Protein AF-A0A7T7L2H2-F1 (afdb_monomer)

Sequence (60 aa):
MTVYITKRGDRFHSRPDCGSIVGPQRTAVTRGYQVYPVEEVSRAEAESRGKGTPCPQCGR

Foldseek 3Di:
DKWKDFPDDQATAPDQPPCVQVVVQVVCVVVVHDGDGIDIDDQVVCVVVNHNHYDPVRVD

Structure (mmCIF, N/CA/C/O backbone):
data_AF-A0A7T7L2H2-F1
#
_entry.id   AF-A0A7T7L2H2-F1
#
loop_
_atom_site.group_PDB
_atom_site.id
_atom_site.type_symbol
_atom_site.label_atom_id
_atom_site.label_alt_id
_atom_site.label_comp_id
_atom_site.label_asym_id
_atom_site.label_entity_id
_atom_site.label_seq_id
_ato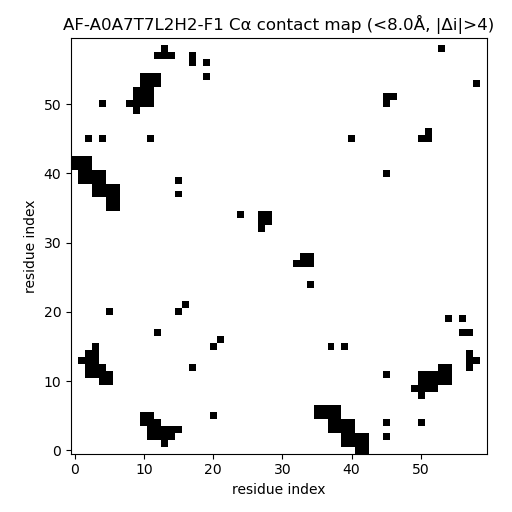m_site.pdbx_PDB_ins_code
_atom_site.Cartn_x
_atom_site.Cartn_y
_atom_site.Cartn_z
_atom_site.occupancy
_atom_site.B_iso_or_equiv
_atom_site.auth_seq_id
_atom_site.auth_comp_id
_atom_site.auth_asym_id
_atom_site.auth_atom_id
_atom_site.pdbx_PDB_model_num
ATOM 1 N N . MET A 1 1 ? -16.040 2.378 7.276 1.00 80.06 1 MET A N 1
ATOM 2 C CA . MET A 1 1 ? -15.458 2.804 5.986 1.00 80.06 1 MET A CA 1
ATOM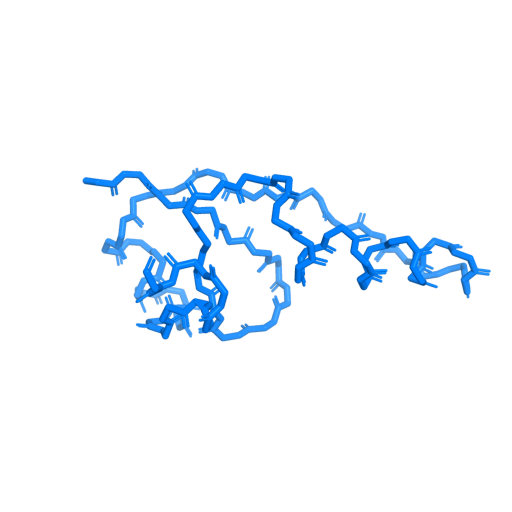 3 C C . MET A 1 1 ? -14.320 1.863 5.653 1.00 80.06 1 MET A C 1
ATOM 5 O O . MET A 1 1 ? -13.431 1.696 6.486 1.00 80.06 1 MET A O 1
ATOM 9 N N . THR A 1 2 ? -14.401 1.228 4.490 1.00 93.75 2 THR A N 1
ATOM 10 C CA . THR A 1 2 ? -13.364 0.336 3.967 1.00 93.75 2 THR A CA 1
ATOM 11 C C . THR A 1 2 ? -12.275 1.158 3.287 1.00 93.75 2 THR A C 1
ATOM 13 O O . THR A 1 2 ? -12.579 2.138 2.606 1.00 93.75 2 THR A O 1
ATOM 16 N N 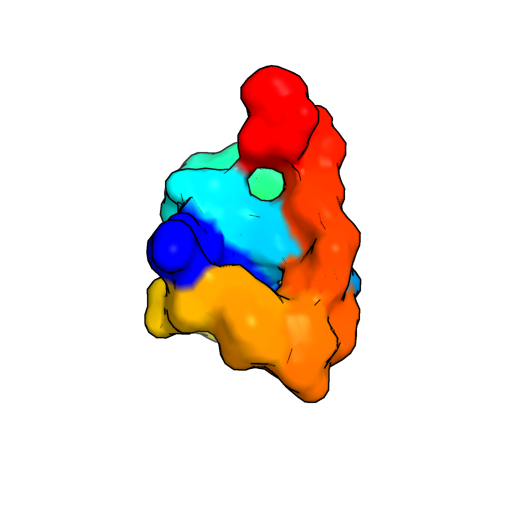. VAL A 1 3 ? -11.018 0.783 3.502 1.00 96.00 3 VAL A N 1
ATOM 17 C CA . VAL A 1 3 ? -9.841 1.393 2.880 1.00 96.00 3 VAL A CA 1
ATOM 18 C C . VAL A 1 3 ? -8.887 0.305 2.406 1.00 96.00 3 VAL A C 1
ATOM 20 O O . VAL A 1 3 ? -8.964 -0.848 2.824 1.00 96.00 3 VAL A O 1
ATOM 23 N N . TYR A 1 4 ? -7.965 0.693 1.540 1.00 96.19 4 TYR A N 1
ATOM 24 C CA . TYR A 1 4 ? -7.004 -0.209 0.930 1.00 96.19 4 TYR A CA 1
ATOM 25 C C . TYR A 1 4 ? -5.601 0.132 1.413 1.00 96.19 4 TYR A C 1
ATOM 27 O O . TYR A 1 4 ? -5.197 1.297 1.370 1.00 96.19 4 TYR A O 1
ATOM 35 N N . ILE A 1 5 ? -4.846 -0.864 1.868 1.00 95.88 5 ILE A N 1
ATOM 36 C CA . ILE A 1 5 ? -3.468 -0.678 2.331 1.00 95.88 5 ILE A CA 1
ATOM 37 C C . ILE A 1 5 ? -2.515 -1.577 1.551 1.00 95.88 5 ILE A C 1
ATOM 39 O O . ILE A 1 5 ? -2.853 -2.680 1.129 1.00 95.88 5 ILE A O 1
ATOM 43 N N . THR A 1 6 ? -1.287 -1.108 1.366 1.00 93.81 6 THR A N 1
ATOM 44 C CA . THR A 1 6 ? -0.186 -1.930 0.862 1.00 93.81 6 THR A CA 1
ATOM 45 C C . THR A 1 6 ? 0.647 -2.454 2.024 1.00 93.81 6 THR A C 1
ATOM 47 O O . THR A 1 6 ? 0.806 -1.769 3.040 1.00 93.81 6 THR A O 1
ATOM 50 N N . LYS A 1 7 ? 1.276 -3.626 1.853 1.00 88.62 7 LYS A N 1
ATOM 51 C CA . LYS A 1 7 ? 2.176 -4.207 2.869 1.00 88.62 7 LYS A CA 1
ATOM 52 C C . LYS A 1 7 ? 3.251 -3.213 3.334 1.00 88.62 7 LYS A C 1
ATOM 54 O O . LYS A 1 7 ? 3.544 -3.106 4.520 1.00 88.62 7 LYS A O 1
ATOM 59 N N . ARG A 1 8 ? 3.802 -2.419 2.408 1.00 81.50 8 ARG A N 1
ATOM 60 C CA . ARG A 1 8 ? 4.773 -1.338 2.683 1.00 81.50 8 ARG A CA 1
ATOM 61 C C . ARG A 1 8 ? 4.108 0.046 2.668 1.00 81.50 8 ARG A C 1
ATOM 63 O O . ARG A 1 8 ? 3.039 0.185 2.090 1.00 81.50 8 ARG A O 1
ATOM 70 N N . GLY A 1 9 ? 4.724 1.045 3.305 1.00 84.12 9 GLY A N 1
ATOM 71 C CA . GLY A 1 9 ? 4.235 2.437 3.378 1.00 84.12 9 GLY A CA 1
ATOM 72 C C . GLY A 1 9 ? 3.492 2.777 4.675 1.00 84.12 9 GLY A C 1
ATOM 73 O O . GLY A 1 9 ? 3.321 1.917 5.528 1.00 84.12 9 GLY A O 1
ATOM 74 N N . ASP A 1 10 ? 3.043 4.015 4.815 1.00 87.75 10 ASP A N 1
ATOM 75 C CA . ASP A 1 10 ? 2.326 4.575 5.976 1.00 87.75 10 ASP A CA 1
ATOM 76 C C . ASP A 1 10 ? 0.906 5.048 5.613 1.00 87.75 10 ASP A C 1
ATOM 78 O O . ASP A 1 10 ? 0.205 5.662 6.419 1.00 87.75 10 ASP A O 1
ATOM 82 N N . ARG A 1 11 ? 0.482 4.784 4.372 1.00 93.06 11 ARG A N 1
ATOM 83 C CA . ARG A 1 11 ? -0.730 5.360 3.792 1.00 93.06 11 ARG A CA 1
ATOM 84 C C . ARG A 1 11 ? -1.846 4.347 3.593 1.00 93.06 11 ARG A C 1
ATOM 86 O O . ARG A 1 11 ? -1.587 3.187 3.271 1.00 93.06 11 ARG A O 1
ATOM 93 N N . PHE A 1 12 ? -3.080 4.830 3.709 1.00 95.19 12 PHE A N 1
ATOM 94 C CA . PHE A 1 12 ? -4.279 4.146 3.233 1.00 95.19 12 PHE A CA 1
ATOM 95 C C . PHE A 1 12 ? -4.831 4.807 1.962 1.00 95.19 12 PHE A C 1
ATOM 97 O O . PHE A 1 12 ? -4.607 5.990 1.692 1.00 95.19 12 PHE A O 1
ATOM 104 N N . HIS A 1 13 ? -5.567 4.036 1.170 1.00 95.38 13 HIS A N 1
ATOM 105 C CA . HIS A 1 13 ? -6.088 4.424 -0.137 1.00 95.38 13 HIS A CA 1
ATOM 106 C C . HIS A 1 13 ? -7.605 4.224 -0.202 1.00 95.38 13 HIS A C 1
ATOM 108 O O . HIS A 1 13 ? -8.158 3.348 0.459 1.00 95.38 13 HIS A O 1
ATOM 114 N N . SER A 1 14 ? -8.283 5.029 -1.022 1.00 94.50 14 SER A N 1
ATOM 115 C CA . SER A 1 14 ? -9.737 4.936 -1.238 1.00 94.50 14 SER A CA 1
ATOM 116 C C . SER A 1 14 ? -10.141 3.881 -2.272 1.00 94.50 14 SER A C 1
ATOM 118 O O . SER A 1 14 ? -11.308 3.515 -2.344 1.00 94.50 14 SER A O 1
ATOM 120 N N . ARG A 1 15 ? -9.183 3.395 -3.068 1.00 93.38 15 ARG A N 1
ATOM 121 C CA . ARG A 1 15 ? -9.376 2.400 -4.130 1.00 93.38 15 ARG A CA 1
ATOM 122 C C . ARG A 1 15 ? -8.116 1.542 -4.313 1.00 93.38 15 ARG A C 1
ATOM 124 O O . ARG A 1 15 ? -7.016 2.069 -4.100 1.00 93.38 15 ARG A O 1
ATOM 131 N N . PRO A 1 16 ? -8.241 0.268 -4.722 1.00 92.69 16 PRO A N 1
ATOM 132 C CA . PRO A 1 16 ? -7.104 -0.645 -4.849 1.00 92.69 16 PRO A CA 1
ATOM 133 C C . PRO A 1 16 ? -6.236 -0.358 -6.084 1.00 92.69 16 PRO A C 1
ATOM 135 O O . PRO A 1 16 ? -5.052 -0.679 -6.101 1.00 92.69 16 PRO A O 1
ATOM 138 N N . ASP A 1 17 ? -6.797 0.295 -7.100 1.00 92.19 17 ASP A N 1
ATOM 139 C CA . ASP A 1 17 ? -6.157 0.661 -8.368 1.00 92.19 17 ASP A CA 1
ATOM 140 C C . ASP A 1 17 ? -5.558 2.082 -8.356 1.00 92.19 17 ASP A C 1
ATOM 142 O O . ASP A 1 17 ?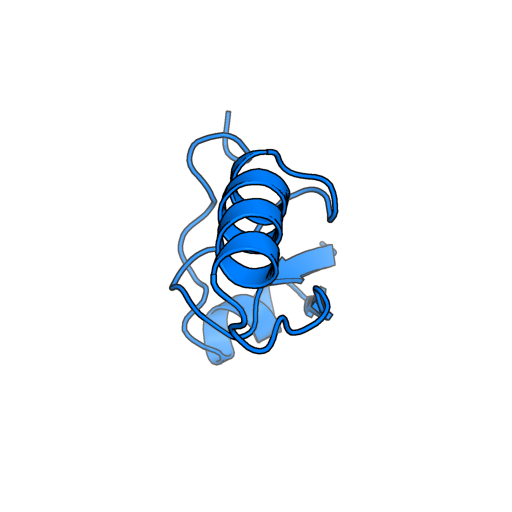 -5.221 2.641 -9.401 1.00 92.19 17 ASP A O 1
ATOM 146 N N . CYS A 1 18 ? -5.407 2.687 -7.172 1.00 92.88 18 CYS A N 1
ATOM 147 C CA . CYS A 1 18 ? -4.805 4.008 -7.015 1.00 92.88 18 CYS A CA 1
ATOM 148 C C . CYS A 1 18 ? -3.449 4.081 -7.742 1.00 92.88 18 CYS A C 1
ATOM 150 O O . CYS A 1 18 ? -2.594 3.214 -7.569 1.00 92.88 18 CYS A O 1
ATOM 152 N N . GLY A 1 19 ? -3.199 5.153 -8.502 1.00 91.69 19 GLY A N 1
ATOM 153 C CA . GLY A 1 19 ? -1.927 5.336 -9.216 1.00 91.69 19 GLY A CA 1
ATOM 154 C C . GLY A 1 19 ? -0.697 5.300 -8.297 1.00 91.69 19 GLY A C 1
ATOM 155 O O . GLY A 1 19 ? 0.344 4.768 -8.682 1.00 91.69 19 GLY A O 1
ATOM 156 N N . SER A 1 20 ? -0.841 5.771 -7.051 1.00 91.50 20 SER A N 1
ATOM 157 C CA . SER A 1 20 ? 0.190 5.670 -6.004 1.00 91.50 20 SER A CA 1
ATOM 158 C C . SER A 1 20 ? 0.451 4.238 -5.508 1.00 91.50 20 SER A C 1
ATOM 160 O O . SER A 1 20 ? 1.458 4.015 -4.845 1.00 91.50 20 SER A O 1
ATOM 162 N N . ILE A 1 21 ? -0.423 3.275 -5.815 1.00 93.06 21 ILE A N 1
ATOM 163 C CA . ILE A 1 21 ? -0.208 1.835 -5.604 1.00 93.06 21 ILE A CA 1
ATOM 164 C C . ILE A 1 21 ? 0.370 1.219 -6.881 1.00 93.06 21 ILE A C 1
ATOM 166 O O . ILE A 1 21 ? 1.459 0.643 -6.873 1.00 93.06 21 ILE A O 1
ATOM 170 N N . VAL A 1 22 ? -0.356 1.365 -7.994 1.00 92.56 22 VAL A N 1
ATOM 171 C CA . VAL A 1 22 ? -0.089 0.640 -9.243 1.00 92.56 22 VAL A CA 1
ATOM 172 C C . VAL A 1 22 ? 1.257 1.039 -9.851 1.00 92.56 22 VAL A C 1
ATOM 174 O O . VAL A 1 22 ? 1.989 0.176 -10.331 1.00 92.56 22 VAL A O 1
ATOM 177 N N . GLY A 1 23 ? 1.626 2.323 -9.814 1.00 92.44 23 GLY A N 1
ATOM 178 C CA . GLY A 1 23 ? 2.904 2.807 -10.348 1.00 92.44 23 GLY A CA 1
ATOM 179 C C . GLY A 1 23 ? 4.121 2.171 -9.656 1.00 92.44 23 GLY A C 1
ATOM 180 O O . GLY A 1 23 ? 4.947 1.539 -10.327 1.00 92.44 23 GLY A O 1
ATOM 181 N N . PRO A 1 24 ? 4.231 2.275 -8.318 1.00 91.81 24 PRO A N 1
ATOM 182 C CA . PRO A 1 24 ? 5.284 1.601 -7.563 1.00 91.81 24 PRO A CA 1
ATOM 183 C C . PRO A 1 24 ? 5.272 0.077 -7.714 1.00 91.81 24 PRO A C 1
ATOM 185 O O . PRO A 1 24 ? 6.340 -0.511 -7.862 1.00 91.81 24 PRO A O 1
ATOM 188 N N . GLN A 1 25 ? 4.098 -0.567 -7.737 1.00 92.56 25 GLN A N 1
ATOM 189 C CA . GLN A 1 25 ? 4.005 -2.014 -7.960 1.00 92.56 25 GLN A CA 1
ATOM 190 C C . GLN A 1 25 ? 4.542 -2.416 -9.338 1.00 92.56 25 GLN A C 1
ATOM 192 O O . GLN A 1 25 ? 5.372 -3.317 -9.416 1.00 92.56 25 GLN A O 1
ATOM 197 N N . ARG A 1 26 ? 4.160 -1.717 -10.416 1.00 93.62 26 ARG A N 1
ATOM 198 C CA . ARG A 1 26 ? 4.711 -1.953 -11.764 1.00 93.62 26 ARG A CA 1
ATOM 199 C C . ARG A 1 26 ? 6.229 -1.807 -11.781 1.00 93.62 26 ARG A C 1
ATOM 201 O O . ARG A 1 26 ? 6.923 -2.669 -12.305 1.00 93.62 26 ARG A O 1
ATOM 208 N N . THR A 1 27 ? 6.743 -0.757 -11.142 1.00 93.94 27 THR A N 1
ATOM 209 C CA . THR A 1 27 ? 8.190 -0.516 -11.035 1.00 93.94 27 THR A CA 1
ATOM 210 C C . THR A 1 27 ? 8.892 -1.639 -10.268 1.00 93.94 27 THR A C 1
ATOM 212 O O . THR A 1 27 ? 9.979 -2.065 -10.654 1.00 93.94 27 THR A O 1
ATOM 215 N N . ALA A 1 28 ? 8.274 -2.137 -9.195 1.00 92.25 28 ALA A N 1
ATOM 216 C CA . ALA A 1 28 ? 8.792 -3.250 -8.412 1.00 92.25 28 ALA A CA 1
ATOM 217 C C . ALA A 1 28 ? 8.849 -4.548 -9.232 1.00 92.25 28 ALA A C 1
ATOM 219 O O . ALA A 1 28 ? 9.888 -5.206 -9.216 1.00 92.25 28 ALA A O 1
ATOM 220 N N . VAL A 1 29 ? 7.807 -4.854 -10.018 1.00 93.94 29 VAL A N 1
ATOM 221 C CA . VAL A 1 29 ? 7.804 -5.993 -10.954 1.00 93.94 29 VAL A CA 1
ATOM 222 C C . VAL A 1 29 ? 8.935 -5.871 -11.976 1.00 93.94 29 VAL A C 1
ATOM 224 O O . VAL A 1 29 ? 9.721 -6.803 -12.116 1.00 93.94 29 VAL A O 1
ATOM 227 N N . THR A 1 30 ? 9.077 -4.723 -12.652 1.00 96.19 30 THR A N 1
ATOM 228 C CA . THR A 1 30 ? 10.135 -4.512 -13.662 1.00 96.19 30 THR A CA 1
ATOM 229 C C . THR A 1 30 ? 11.544 -4.690 -13.088 1.00 96.19 30 THR A C 1
ATOM 231 O O . THR A 1 30 ? 12.459 -5.081 -13.804 1.00 96.19 30 THR A O 1
ATOM 234 N N . ARG A 1 31 ? 11.730 -4.422 -11.791 1.00 95.75 31 ARG A N 1
ATOM 235 C CA . ARG A 1 31 ? 13.010 -4.579 -11.085 1.00 95.75 31 ARG A CA 1
ATOM 236 C C . ARG A 1 31 ? 13.208 -5.964 -10.454 1.00 95.75 31 ARG A C 1
ATOM 238 O O . ARG A 1 31 ? 14.204 -6.165 -9.768 1.00 95.75 31 ARG A O 1
ATOM 245 N N . GLY A 1 32 ? 12.275 -6.898 -10.649 1.00 96.00 32 GLY A N 1
ATOM 246 C CA . GLY A 1 32 ? 12.341 -8.245 -10.075 1.00 96.00 32 GLY A CA 1
ATOM 247 C C . GLY A 1 32 ? 12.068 -8.309 -8.568 1.00 96.00 32 GLY A C 1
ATOM 248 O O . GLY A 1 32 ? 12.390 -9.308 -7.929 1.00 96.00 32 GLY A O 1
ATOM 249 N N . TYR A 1 33 ? 11.486 -7.263 -7.972 1.00 93.12 33 TYR A N 1
ATOM 250 C CA . TYR A 1 33 ? 11.093 -7.288 -6.565 1.00 93.12 33 TYR A CA 1
ATOM 251 C C . TYR A 1 33 ? 9.764 -8.017 -6.368 1.00 93.12 33 TYR A C 1
ATOM 253 O O . TYR A 1 33 ? 8.845 -7.922 -7.182 1.00 93.12 33 TYR A O 1
ATOM 261 N N . GLN A 1 34 ? 9.628 -8.682 -5.219 1.00 91.31 34 GLN A N 1
ATOM 262 C CA . GLN A 1 34 ? 8.359 -9.269 -4.807 1.00 91.31 34 GLN A CA 1
ATOM 263 C C . GLN A 1 34 ? 7.306 -8.175 -4.586 1.00 91.31 34 GLN A C 1
ATOM 265 O O . GLN A 1 34 ? 7.492 -7.265 -3.772 1.00 91.31 34 GLN A O 1
ATOM 270 N N . VAL A 1 35 ? 6.175 -8.304 -5.278 1.00 91.31 35 VAL A N 1
ATOM 271 C CA . VAL A 1 35 ? 5.002 -7.449 -5.096 1.00 91.31 35 VAL A CA 1
ATOM 272 C C . VAL A 1 35 ? 3.970 -8.174 -4.250 1.00 91.31 35 VAL A C 1
ATOM 274 O O .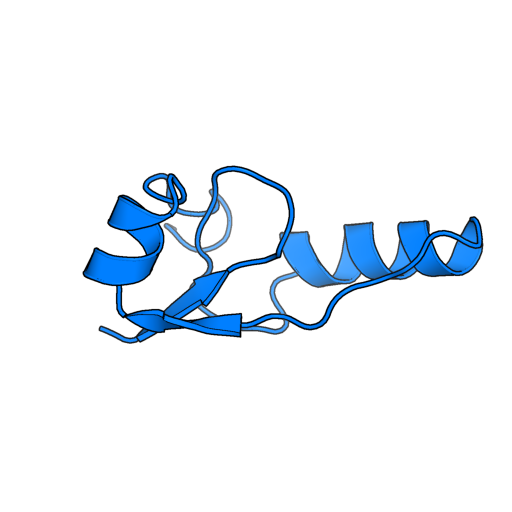 VAL A 1 35 ? 3.653 -9.335 -4.492 1.00 91.31 35 VAL A O 1
ATOM 277 N N . TYR A 1 36 ? 3.454 -7.470 -3.248 1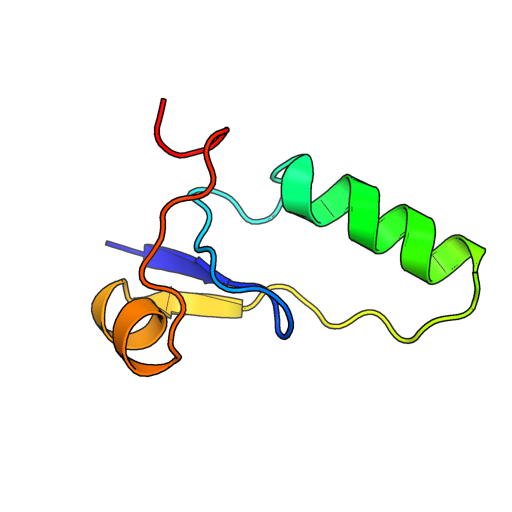.00 90.12 36 TYR A N 1
ATOM 278 C CA . TYR A 1 36 ? 2.378 -7.958 -2.396 1.00 90.12 36 TYR A CA 1
ATOM 279 C C . TYR A 1 36 ? 1.046 -7.364 -2.852 1.00 90.12 36 TYR A C 1
ATOM 281 O O . TYR A 1 36 ? 1.025 -6.190 -3.249 1.00 90.12 36 TYR A O 1
ATOM 289 N N . PRO A 1 37 ? -0.046 -8.145 -2.786 1.00 91.12 37 PRO A N 1
ATOM 290 C CA . PRO A 1 37 ? -1.371 -7.646 -3.112 1.00 91.12 37 PRO A CA 1
ATOM 291 C C . PRO A 1 37 ? -1.785 -6.530 -2.150 1.00 91.12 37 PRO A C 1
ATOM 293 O O . PRO A 1 37 ? -1.245 -6.382 -1.051 1.00 91.12 37 PRO A O 1
ATOM 296 N N . VAL A 1 38 ? -2.740 -5.729 -2.606 1.00 94.44 38 VAL A N 1
ATOM 297 C CA . VAL A 1 38 ? -3.410 -4.728 -1.778 1.00 94.44 38 VAL A CA 1
ATOM 298 C C . VAL A 1 38 ? -4.376 -5.447 -0.842 1.00 94.44 38 VAL A C 1
ATOM 300 O O . VAL A 1 38 ? -5.066 -6.371 -1.267 1.00 94.44 38 VAL A O 1
ATOM 303 N N . GLU A 1 39 ? -4.422 -5.024 0.415 1.00 96.56 39 GLU A N 1
ATOM 304 C CA . GLU A 1 39 ? -5.339 -5.562 1.417 1.00 96.56 39 GLU A CA 1
ATOM 305 C C . GLU A 1 39 ? -6.521 -4.608 1.600 1.00 96.56 39 GLU A C 1
ATOM 307 O O . GLU A 1 39 ? -6.335 -3.395 1.736 1.00 96.56 39 GLU A O 1
ATOM 312 N N . GLU A 1 40 ? -7.731 -5.162 1.608 1.00 97.19 40 GLU A N 1
ATOM 3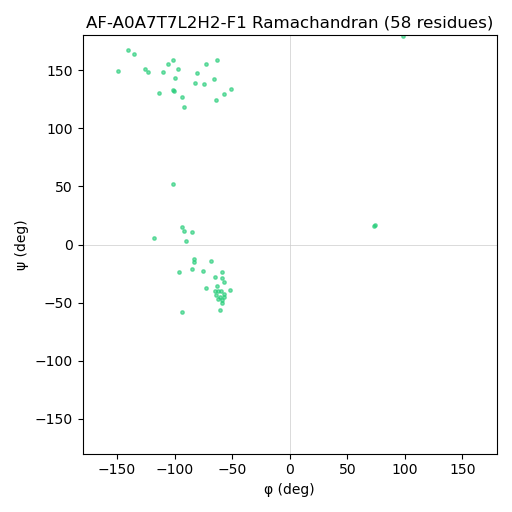13 C CA . GLU A 1 40 ? -8.965 -4.451 1.932 1.00 97.19 40 GLU A CA 1
ATOM 314 C C . GLU A 1 40 ? -9.237 -4.587 3.435 1.00 97.19 40 GLU A C 1
ATOM 316 O O . GLU A 1 40 ? -9.379 -5.696 3.946 1.00 97.19 40 GLU A O 1
ATOM 321 N 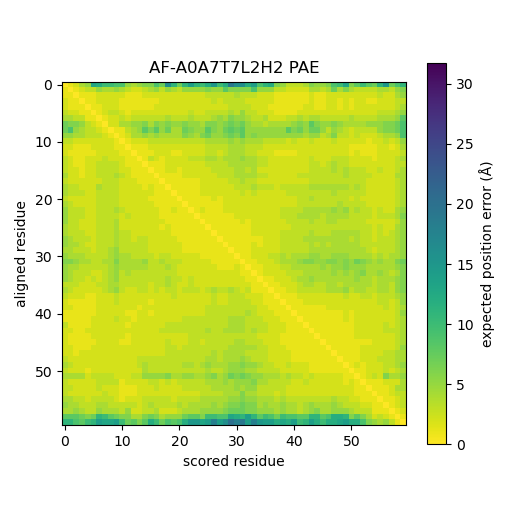N . VAL A 1 41 ? -9.261 -3.463 4.152 1.00 97.19 41 VAL A N 1
ATOM 322 C CA . VAL A 1 41 ? -9.365 -3.433 5.619 1.00 97.19 41 VAL A CA 1
ATOM 323 C C . VAL A 1 41 ? -10.284 -2.309 6.093 1.00 97.19 41 VAL A C 1
ATOM 325 O O . VAL A 1 41 ? -10.641 -1.390 5.348 1.00 97.19 41 VAL A O 1
ATOM 328 N N . SER A 1 42 ? -10.657 -2.341 7.371 1.00 97.00 42 SER A N 1
ATOM 329 C CA . SER A 1 42 ? -11.333 -1.204 8.001 1.00 97.00 42 SER A CA 1
ATOM 330 C C . SER A 1 42 ? -10.366 -0.035 8.243 1.00 97.00 42 SER A C 1
ATOM 332 O O . SER A 1 42 ? -9.162 -0.229 8.405 1.00 97.00 42 SER A O 1
ATOM 334 N N . ARG A 1 43 ? -10.883 1.199 8.335 1.00 94.25 43 ARG A N 1
ATOM 335 C CA . ARG A 1 43 ? -10.059 2.370 8.699 1.00 94.25 43 ARG A CA 1
ATOM 336 C C . ARG A 1 43 ? -9.350 2.211 10.052 1.00 94.25 43 ARG A C 1
ATOM 338 O O . ARG A 1 43 ? -8.174 2.538 10.150 1.00 94.25 43 ARG A O 1
ATOM 345 N N . ALA A 1 44 ? -10.041 1.682 11.063 1.00 96.12 44 ALA A N 1
ATOM 346 C CA . ALA A 1 44 ? -9.455 1.456 12.386 1.00 96.12 44 ALA A CA 1
ATOM 347 C C . ALA A 1 44 ? -8.297 0.443 12.335 1.00 96.12 44 ALA A C 1
ATOM 349 O O . ALA A 1 44 ? -7.293 0.597 13.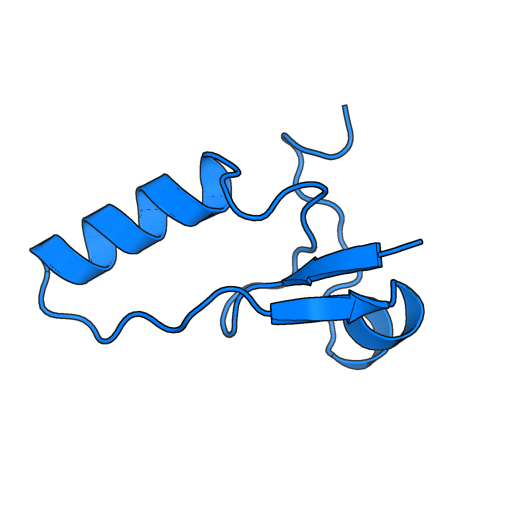023 1.00 96.12 44 ALA A O 1
ATOM 350 N N . GLU A 1 45 ? -8.412 -0.573 11.480 1.00 96.56 45 GLU A N 1
ATOM 351 C CA . GLU A 1 45 ? -7.350 -1.550 11.255 1.00 96.56 45 GLU A CA 1
ATOM 352 C C . GLU A 1 45 ? -6.177 -0.978 10.453 1.00 96.56 45 GLU A C 1
ATOM 354 O O . GLU A 1 45 ? -5.022 -1.276 10.743 1.00 96.56 45 GLU A O 1
ATOM 359 N N . ALA A 1 46 ? -6.440 -0.120 9.466 1.00 95.56 46 ALA A N 1
ATOM 360 C CA . ALA A 1 46 ? -5.377 0.619 8.796 1.00 95.56 46 ALA A CA 1
ATOM 361 C C . ALA A 1 46 ? -4.588 1.466 9.811 1.00 95.56 46 ALA A C 1
ATOM 363 O O . ALA A 1 46 ? -3.362 1.381 9.860 1.00 95.56 46 ALA A O 1
ATOM 364 N N . GLU A 1 47 ? -5.283 2.207 10.677 1.00 94.75 47 GLU A N 1
ATOM 365 C CA . GLU A 1 47 ? -4.676 3.010 11.745 1.00 94.75 47 GLU A CA 1
ATOM 366 C C . GLU A 1 47 ? -3.873 2.147 12.735 1.00 94.75 47 GLU A C 1
ATOM 368 O O . GLU A 1 47 ? -2.716 2.468 13.012 1.00 94.75 47 GLU A O 1
ATOM 373 N N . SER A 1 48 ? -4.410 1.007 13.191 1.00 95.75 48 SER A N 1
ATOM 374 C CA . SER A 1 48 ? -3.695 0.095 14.101 1.00 95.75 48 SER A CA 1
ATOM 375 C C . SER A 1 48 ? -2.447 -0.537 13.471 1.00 95.75 48 SER A C 1
ATOM 377 O O . SER A 1 48 ? -1.475 -0.821 14.169 1.00 95.75 48 SER A O 1
ATOM 379 N N . ARG A 1 49 ? -2.430 -0.695 12.142 1.00 94.69 49 ARG A N 1
ATOM 380 C CA . ARG A 1 49 ? -1.273 -1.154 11.353 1.00 94.69 49 ARG A CA 1
ATOM 381 C C . ARG A 1 49 ? -0.300 -0.020 10.983 1.00 94.69 49 ARG A C 1
ATOM 383 O O . ARG A 1 49 ? 0.573 -0.216 10.134 1.00 94.69 49 ARG A O 1
ATOM 390 N N . GLY A 1 50 ? -0.450 1.170 11.573 1.00 94.38 50 GLY A N 1
ATOM 391 C CA . GLY A 1 50 ? 0.404 2.335 11.312 1.00 94.38 50 GLY A CA 1
ATOM 392 C C . GLY A 1 50 ? 0.151 3.006 9.957 1.00 94.38 50 GLY A C 1
ATOM 393 O O . GLY A 1 50 ? 0.984 3.771 9.478 1.00 94.38 50 GLY A O 1
ATOM 394 N N . LYS A 1 51 ? -0.990 2.722 9.321 1.00 93.12 51 LYS A N 1
ATOM 395 C CA . LYS A 1 51 ? -1.434 3.303 8.047 1.00 93.12 51 LYS A CA 1
ATOM 396 C C . LYS A 1 51 ? -2.476 4.392 8.303 1.00 93.12 51 LYS A C 1
ATOM 398 O O . LYS A 1 51 ? -3.578 4.326 7.772 1.00 93.12 51 LYS A O 1
ATOM 403 N N . GLY A 1 52 ? -2.162 5.354 9.170 1.00 90.69 52 GLY A N 1
ATOM 404 C CA . GLY A 1 52 ? -3.099 6.408 9.587 1.00 90.69 52 GLY A CA 1
ATOM 405 C C . GLY A 1 52 ? -3.186 7.602 8.631 1.00 90.69 52 GLY A C 1
ATOM 406 O O . GLY A 1 52 ? -4.094 8.422 8.750 1.00 90.69 52 GLY A O 1
ATOM 407 N N . THR A 1 53 ? -2.265 7.711 7.671 1.00 93.38 53 THR A N 1
ATOM 408 C CA . THR A 1 53 ? -2.195 8.859 6.761 1.00 93.38 53 THR A CA 1
ATOM 409 C C . THR A 1 53 ? -2.969 8.568 5.470 1.00 93.38 53 THR A C 1
ATOM 411 O O . THR A 1 53 ? -2.691 7.569 4.806 1.00 93.38 53 THR A O 1
ATOM 414 N N . PRO A 1 54 ? -3.917 9.412 5.032 1.00 93.75 54 PRO A N 1
ATOM 415 C CA . PRO A 1 54 ? -4.538 9.227 3.726 1.00 93.75 54 PRO A CA 1
ATOM 416 C C . PRO A 1 54 ? -3.514 9.445 2.610 1.00 93.75 54 PRO A C 1
ATOM 418 O O . PRO A 1 54 ? -2.681 10.353 2.661 1.00 93.75 54 PRO A O 1
ATOM 421 N N . CYS A 1 55 ? -3.592 8.651 1.545 1.00 94.00 55 CYS A N 1
ATOM 422 C CA . CYS A 1 55 ? -2.853 8.943 0.325 1.00 94.00 55 CYS A CA 1
ATOM 423 C C . CYS A 1 55 ? -3.242 10.346 -0.199 1.00 94.00 55 CYS A C 1
ATOM 425 O O . CYS A 1 55 ? -4.433 10.596 -0.389 1.00 94.00 55 CYS A O 1
ATOM 427 N N . PRO A 1 56 ? -2.284 11.247 -0.510 1.00 90.38 56 PRO A N 1
ATOM 428 C CA . PRO A 1 56 ? -2.589 12.609 -0.971 1.00 90.38 56 PRO A CA 1
ATOM 429 C C . PRO A 1 56 ? -3.429 12.679 -2.252 1.00 90.38 56 PRO A C 1
ATOM 431 O O . PRO A 1 56 ? -4.080 13.684 -2.511 1.00 90.38 56 PRO A O 1
ATOM 434 N N . GLN A 1 57 ? -3.402 11.622 -3.070 1.00 88.56 57 GLN A N 1
ATOM 435 C CA . GLN A 1 57 ? -4.237 11.498 -4.269 1.00 88.56 57 GLN A CA 1
ATOM 436 C C . GLN A 1 57 ? -5.635 10.942 -3.971 1.00 88.56 57 GLN A C 1
ATOM 438 O O . GLN A 1 57 ? -6.540 11.111 -4.780 1.00 88.56 57 GLN A O 1
ATOM 443 N N . CYS A 1 58 ? -5.805 10.248 -2.846 1.00 87.75 58 CYS A N 1
ATOM 444 C CA . CYS A 1 58 ? -7.076 9.668 -2.415 1.00 87.75 58 CYS A CA 1
ATOM 445 C C . CYS A 1 58 ? -7.842 10.559 -1.431 1.00 87.75 58 CYS A C 1
ATOM 447 O O . CYS A 1 58 ? -9.043 10.373 -1.299 1.00 87.75 58 CYS A O 1
ATOM 449 N N . GLY A 1 59 ? -7.155 11.455 -0.715 1.00 71.81 59 GLY A N 1
ATOM 450 C CA . GLY A 1 59 ? -7.741 12.383 0.258 1.00 71.81 59 GLY A CA 1
ATOM 451 C C . GLY A 1 59 ? -8.135 13.749 -0.314 1.00 71.81 59 GLY A C 1
ATOM 452 O O . GLY A 1 59 ? -8.357 14.667 0.470 1.00 71.81 59 GLY A O 1
ATOM 453 N N . ARG A 1 60 ? -8.150 13.892 -1.645 1.00 62.59 60 ARG A N 1
ATOM 454 C CA . ARG A 1 60 ? -8.708 15.055 -2.350 1.00 62.59 60 ARG A CA 1
ATOM 455 C C . ARG A 1 60 ? -10.166 14.815 -2.699 1.00 62.59 60 ARG A C 1
ATOM 457 O O . ARG A 1 60 ? -10.484 13.647 -3.019 1.00 62.59 60 ARG A O 1
#

Radius of gyration: 11.24 Å; Cα contacts (8 Å, |Δi|>4): 87; chains: 1; bounding box: 28×24×28 Å

Nearest PDB structures (foldseek):
  5il5-assembly1_A-2  TM=3.396E-01  e=4.879E+00  Bacillus velezensis FZB42

Secondary structure (DSSP, 8-state):
-EEEE-SSSSEEESSTT-HHHHHHHHHHHHTTPPPPPPEEEEHHHHHHTT--EEPTTT--

pLDDT: mean 92.03, std 5.79, range [62.59, 97.19]

Organism: NCBI:txid2797636

Mean predicted aligned error: 2.96 Å

Solvent-accessible surface area (backbone atoms only — not comparable to full-atom values): 3548 Å² total; per-residue (Å²): 111,76,30,24,34,50,89,67,82,46,42,27,28,77,49,80,77,37,64,89,48,49,53,58,45,53,53,32,50,78,69,74,43,92,78,74,72,72,43,82,39,46,52,70,54,33,38,76,72,56,20,68,41,66,30,78,85,52,71,106